Protein AF-A0A946CFP1-F1 (afdb_monomer_lite)

Structure (mmCIF, N/CA/C/O backbone):
data_AF-A0A946CFP1-F1
#
_entry.id   AF-A0A946CFP1-F1
#
loop_
_atom_site.group_PDB
_atom_site.id
_atom_site.type_symbol
_atom_site.label_atom_id
_atom_site.label_alt_id
_atom_site.label_comp_id
_atom_site.label_asym_id
_atom_site.label_entity_id
_atom_site.label_seq_id
_atom_site.pdbx_PDB_ins_code
_atom_site.Cartn_x
_atom_site.Cartn_y
_atom_site.Cartn_z
_atom_site.occupancy
_atom_site.B_iso_or_equiv
_atom_site.auth_seq_id
_atom_site.auth_comp_id
_atom_site.auth_asym_id
_atom_site.auth_atom_id
_atom_site.pdbx_PDB_model_num
ATOM 1 N N . MET A 1 1 ? 6.357 -18.168 4.729 1.00 59.41 1 MET A N 1
ATOM 2 C CA . MET A 1 1 ? 6.826 -16.830 4.318 1.00 59.41 1 MET A CA 1
ATOM 3 C C . MET A 1 1 ? 7.002 -16.832 2.806 1.00 59.41 1 MET A C 1
ATOM 5 O O . MET A 1 1 ? 7.573 -17.791 2.295 1.00 59.41 1 MET A O 1
ATOM 9 N N . LYS A 1 2 ? 6.446 -15.848 2.089 1.00 77.94 2 LYS A N 1
ATOM 10 C CA . LYS A 1 2 ? 6.600 -15.724 0.629 1.00 77.94 2 LYS A CA 1
ATOM 11 C C . LYS A 1 2 ? 7.463 -14.511 0.306 1.00 77.94 2 LYS A C 1
ATOM 13 O O . LYS A 1 2 ? 7.203 -13.427 0.826 1.00 77.94 2 LYS A O 1
ATOM 18 N N . GLY A 1 3 ? 8.460 -14.704 -0.551 1.00 79.12 3 GLY A N 1
ATOM 19 C CA . GLY A 1 3 ? 9.322 -13.630 -1.036 1.00 79.12 3 GLY A CA 1
ATOM 20 C C . GLY A 1 3 ? 8.669 -12.834 -2.165 1.00 79.12 3 GLY A C 1
ATOM 21 O O . GLY A 1 3 ? 7.930 -13.383 -2.987 1.00 79.12 3 GLY A O 1
ATOM 22 N N . ILE A 1 4 ? 8.972 -11.539 -2.218 1.00 84.19 4 ILE A N 1
ATOM 23 C CA . ILE A 1 4 ? 8.686 -10.683 -3.373 1.00 84.19 4 ILE A CA 1
ATOM 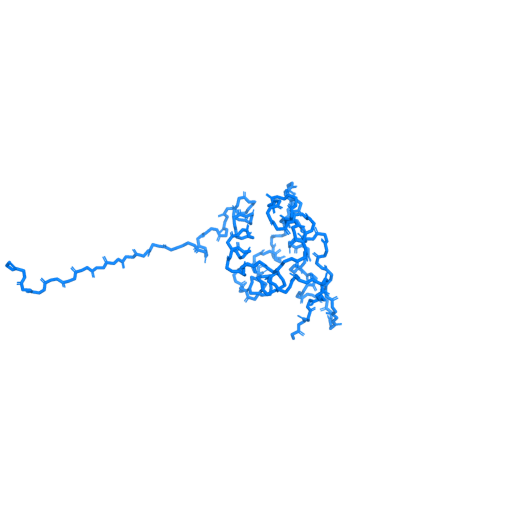24 C C . ILE A 1 4 ? 10.004 -10.493 -4.125 1.00 84.19 4 ILE A C 1
ATOM 26 O O . ILE A 1 4 ? 11.036 -10.226 -3.509 1.00 84.19 4 ILE A O 1
ATOM 30 N N . ARG A 1 5 ? 9.995 -10.681 -5.449 1.00 81.56 5 ARG A N 1
ATOM 31 C CA . ARG A 1 5 ? 11.216 -10.560 -6.256 1.00 81.56 5 ARG A CA 1
ATOM 32 C C . ARG A 1 5 ? 11.591 -9.085 -6.408 1.00 81.56 5 ARG A C 1
ATOM 34 O O . ARG A 1 5 ? 10.818 -8.324 -6.985 1.00 81.56 5 ARG A O 1
ATOM 41 N N . ASN A 1 6 ? 12.781 -8.708 -5.943 1.00 81.81 6 ASN A N 1
ATOM 42 C CA . ASN A 1 6 ? 13.326 -7.367 -6.150 1.00 81.81 6 ASN A CA 1
ATOM 43 C C . ASN A 1 6 ? 13.614 -7.133 -7.645 1.00 81.81 6 ASN A C 1
ATOM 45 O O . ASN A 1 6 ? 14.114 -8.029 -8.328 1.00 81.81 6 ASN A O 1
ATOM 49 N N . LYS A 1 7 ? 13.278 -5.947 -8.156 1.00 78.50 7 LYS A N 1
ATOM 50 C CA . LYS A 1 7 ? 13.462 -5.545 -9.560 1.00 78.50 7 LYS A CA 1
ATOM 51 C C . LYS A 1 7 ? 14.440 -4.367 -9.699 1.00 78.50 7 LYS A C 1
ATOM 53 O O . LYS A 1 7 ? 14.236 -3.510 -10.544 1.00 78.50 7 LYS A O 1
ATOM 58 N N . GLY A 1 8 ? 15.483 -4.341 -8.864 1.00 74.81 8 GLY A N 1
ATOM 59 C CA . GLY A 1 8 ? 16.419 -3.213 -8.756 1.00 74.81 8 GLY A CA 1
ATOM 60 C C . GLY A 1 8 ? 15.798 -2.074 -7.947 1.00 74.81 8 GLY A C 1
ATOM 61 O O . GLY A 1 8 ? 14.666 -1.694 -8.220 1.00 74.81 8 GLY A O 1
ATOM 62 N N . ASN A 1 9 ? 16.48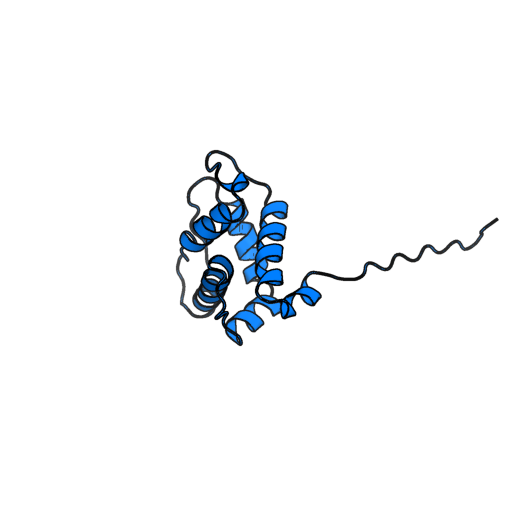1 -1.629 -6.884 1.00 81.44 9 ASN A N 1
ATOM 63 C CA . ASN A 1 9 ? 16.093 -0.521 -5.988 1.00 81.44 9 ASN A CA 1
ATOM 64 C C . ASN A 1 9 ? 14.633 -0.478 -5.485 1.00 81.44 9 ASN A C 1
ATOM 66 O O . ASN A 1 9 ? 14.191 0.520 -4.937 1.00 81.44 9 ASN A O 1
ATOM 70 N N . THR A 1 10 ? 13.885 -1.580 -5.572 1.00 87.62 10 THR A N 1
ATOM 71 C CA . THR A 1 10 ? 12.463 -1.674 -5.184 1.00 87.62 10 THR A CA 1
ATOM 72 C C . THR A 1 10 ? 12.269 -2.403 -3.857 1.00 87.62 10 THR A C 1
ATOM 74 O O . THR A 1 10 ? 11.159 -2.801 -3.500 1.00 87.62 10 THR A O 1
ATOM 77 N N . CYS A 1 11 ? 13.349 -2.586 -3.092 1.00 89.44 11 CYS A N 1
ATOM 78 C CA . CYS A 1 11 ? 13.308 -3.201 -1.768 1.00 89.44 11 CYS A CA 1
ATOM 79 C C . CYS A 1 11 ? 12.421 -2.412 -0.798 1.00 89.44 11 CYS A C 1
ATOM 81 O O . CYS A 1 11 ? 11.656 -3.038 -0.071 1.00 89.44 11 CYS A O 1
ATOM 83 N N . TYR A 1 12 ? 12.449 -1.077 -0.841 1.00 92.94 12 TYR A N 1
ATOM 84 C CA . TYR A 1 12 ? 11.594 -0.221 -0.014 1.00 92.94 12 TYR A CA 1
ATOM 85 C C . TYR A 1 12 ? 10.106 -0.548 -0.228 1.00 92.94 12 TYR A C 1
ATOM 87 O O . TYR A 1 12 ? 9.367 -0.785 0.727 1.00 92.94 12 TYR A O 1
ATOM 95 N N . PHE A 1 13 ? 9.685 -0.676 -1.490 1.00 93.81 13 PHE A N 1
ATOM 96 C CA . PHE A 1 13 ? 8.308 -0.991 -1.857 1.00 93.81 13 PHE A CA 1
ATOM 97 C C . PHE A 1 13 ? 7.931 -2.418 -1.457 1.00 93.81 13 PHE A C 1
ATOM 99 O O . PHE A 1 13 ? 6.866 -2.651 -0.890 1.00 93.81 13 PHE A O 1
ATOM 106 N N . ASN A 1 14 ? 8.829 -3.381 -1.683 1.00 92.81 14 ASN A N 1
ATOM 107 C CA . ASN A 1 14 ? 8.608 -4.770 -1.284 1.00 92.81 14 ASN A CA 1
ATOM 108 C C . ASN A 1 14 ? 8.442 -4.905 0.236 1.00 92.81 14 ASN A C 1
ATOM 110 O O . ASN A 1 14 ? 7.544 -5.618 0.684 1.00 92.81 14 ASN A O 1
ATOM 114 N N . THR A 1 15 ? 9.268 -4.205 1.017 1.00 93.38 15 THR A N 1
ATOM 115 C CA . THR A 1 15 ? 9.170 -4.168 2.481 1.00 93.38 15 THR A CA 1
ATOM 116 C C . THR A 1 15 ? 7.854 -3.531 2.917 1.00 93.38 15 THR A C 1
ATOM 118 O O . THR A 1 15 ? 7.131 -4.130 3.710 1.00 93.38 15 THR A O 1
ATOM 121 N N . ALA A 1 16 ? 7.483 -2.379 2.346 1.00 95.69 16 ALA A N 1
ATOM 122 C CA . ALA A 1 16 ? 6.216 -1.713 2.645 1.00 95.69 16 ALA A CA 1
ATOM 123 C C . ALA A 1 16 ? 5.006 -2.628 2.380 1.00 95.69 16 ALA A C 1
ATOM 125 O O . ALA A 1 16 ? 4.125 -2.767 3.231 1.00 95.69 16 ALA A O 1
ATOM 126 N N . LEU A 1 17 ? 4.992 -3.324 1.237 1.00 94.81 17 LEU A N 1
ATOM 127 C CA . LEU A 1 17 ? 3.941 -4.285 0.909 1.00 94.81 17 LEU A CA 1
ATOM 128 C C . LEU A 1 17 ? 3.894 -5.460 1.874 1.00 94.81 17 LEU A C 1
ATOM 130 O O . LEU A 1 17 ? 2.810 -5.833 2.310 1.00 94.81 17 LEU A O 1
ATOM 134 N N . GLN A 1 18 ? 5.040 -6.059 2.204 1.00 93.06 18 GLN A N 1
ATOM 135 C CA . GLN A 1 18 ? 5.072 -7.177 3.143 1.00 93.06 18 GLN A CA 1
ATOM 136 C C . GLN A 1 18 ? 4.539 -6.754 4.512 1.00 93.06 18 GLN A C 1
ATOM 138 O O . GLN A 1 18 ? 3.698 -7.462 5.062 1.00 93.06 18 GLN A O 1
ATOM 143 N N . CYS A 1 19 ? 4.933 -5.585 5.019 1.00 94.81 19 CYS A N 1
ATOM 144 C CA . CYS A 1 19 ? 4.406 -5.055 6.274 1.00 94.81 19 CYS A CA 1
ATOM 145 C C . CYS A 1 19 ? 2.875 -4.953 6.246 1.00 94.81 19 CYS A C 1
ATOM 147 O O . CYS A 1 19 ? 2.213 -5.464 7.146 1.00 94.81 19 CYS A O 1
ATOM 149 N N . LEU A 1 20 ? 2.301 -4.367 5.190 1.00 95.88 20 LEU A N 1
ATOM 150 C CA . LEU A 1 20 ? 0.850 -4.193 5.067 1.00 95.88 20 LEU A CA 1
ATOM 151 C C . LEU A 1 20 ? 0.100 -5.516 4.852 1.00 95.88 20 LEU A C 1
ATOM 153 O O . LEU A 1 20 ? -0.960 -5.726 5.442 1.00 95.88 20 LEU A O 1
ATOM 157 N N . LEU A 1 21 ? 0.659 -6.443 4.067 1.00 94.56 21 LEU A N 1
ATOM 158 C CA . LEU A 1 21 ? 0.098 -7.783 3.857 1.00 94.56 21 LEU A CA 1
ATOM 159 C C . LEU A 1 21 ? 0.006 -8.576 5.164 1.00 94.56 21 LEU A C 1
ATOM 161 O O . LEU A 1 21 ? -0.907 -9.385 5.330 1.00 94.56 21 LEU A O 1
ATOM 165 N N . TYR A 1 22 ? 0.927 -8.353 6.098 1.00 94.00 22 TYR A N 1
ATOM 166 C CA . TYR A 1 22 ? 0.936 -9.038 7.386 1.00 94.00 22 TYR A CA 1
ATOM 167 C C . TYR A 1 22 ? 0.029 -8.398 8.444 1.00 94.00 22 TYR A C 1
ATOM 169 O O . TYR A 1 22 ? -0.094 -8.966 9.526 1.00 94.00 22 TYR A O 1
ATOM 177 N N . ILE A 1 23 ? -0.665 -7.291 8.147 1.00 95.19 23 ILE A N 1
ATOM 178 C CA . ILE A 1 23 ? -1.690 -6.725 9.036 1.00 95.19 23 ILE A CA 1
ATOM 179 C C . ILE A 1 23 ? -2.965 -7.578 8.924 1.00 95.19 23 ILE A C 1
ATOM 181 O O . ILE A 1 23 ? -3.651 -7.511 7.896 1.00 95.19 23 ILE A O 1
ATOM 185 N N . PRO A 1 24 ? -3.354 -8.353 9.959 1.00 94.06 24 PRO A N 1
ATOM 186 C CA . PRO A 1 24 ? -4.464 -9.297 9.832 1.00 94.06 24 PRO A CA 1
ATOM 187 C C . PRO A 1 24 ? -5.805 -8.610 9.569 1.00 94.06 24 PRO A C 1
ATOM 189 O O . PRO A 1 24 ? -6.599 -9.115 8.781 1.00 94.06 24 PRO A O 1
ATOM 192 N N . ALA A 1 25 ? -6.050 -7.447 10.184 1.00 94.62 25 ALA A N 1
ATOM 193 C CA . ALA A 1 25 ? -7.276 -6.674 9.974 1.00 94.62 25 ALA A CA 1
ATOM 194 C C . ALA A 1 25 ? -7.449 -6.278 8.498 1.00 94.62 25 ALA A C 1
ATOM 196 O O . ALA A 1 25 ? -8.497 -6.538 7.908 1.00 94.62 25 ALA A O 1
ATOM 197 N N . LEU A 1 26 ? -6.387 -5.750 7.879 1.00 95.69 26 LEU A N 1
ATOM 198 C CA . LEU A 1 26 ? -6.386 -5.344 6.477 1.00 95.69 26 LEU A CA 1
ATOM 199 C C . LEU A 1 26 ? -6.512 -6.545 5.534 1.00 95.69 26 LEU A C 1
ATOM 201 O O . LEU A 1 26 ? -7.388 -6.568 4.670 1.00 95.69 26 LEU A O 1
ATOM 205 N N . SER A 1 27 ? -5.656 -7.556 5.701 1.00 95.25 27 SER A N 1
ATOM 206 C CA . SER A 1 27 ? -5.628 -8.712 4.801 1.00 95.25 27 SER A CA 1
ATOM 207 C C . SER A 1 27 ? -6.917 -9.524 4.861 1.00 95.25 27 SER A C 1
ATOM 209 O O . SER A 1 27 ? -7.483 -9.849 3.818 1.00 95.25 27 SER A O 1
ATOM 211 N N . ASN A 1 28 ? -7.448 -9.790 6.058 1.00 95.31 28 ASN A N 1
ATOM 212 C CA . ASN A 1 28 ? -8.708 -10.521 6.197 1.00 95.31 28 ASN A CA 1
ATOM 213 C C . ASN A 1 28 ? -9.884 -9.742 5.605 1.00 95.31 28 ASN A C 1
ATOM 215 O O . ASN A 1 28 ? -10.767 -10.347 4.993 1.00 95.31 28 ASN A O 1
ATOM 219 N N . TYR A 1 29 ? -9.894 -8.415 5.754 1.00 95.62 29 TYR A N 1
ATOM 220 C CA . TYR A 1 29 ? -10.909 -7.580 5.128 1.00 95.62 29 TYR A CA 1
ATOM 221 C C . TYR A 1 29 ? -10.859 -7.687 3.604 1.00 95.62 29 TYR A C 1
ATOM 223 O O . TYR A 1 29 ? -11.871 -8.012 2.994 1.00 95.62 29 TYR A O 1
ATOM 231 N N . MET A 1 30 ? -9.684 -7.503 2.999 1.00 94.62 30 MET A N 1
ATOM 232 C CA . MET A 1 30 ? -9.508 -7.543 1.541 1.00 94.62 30 MET A CA 1
ATOM 233 C C . MET A 1 30 ? -9.791 -8.930 0.937 1.00 94.62 30 MET A C 1
ATOM 235 O O . MET A 1 30 ? -10.201 -9.026 -0.220 1.00 94.62 30 MET A O 1
ATOM 239 N N . ILE A 1 31 ? -9.603 -10.009 1.708 1.00 94.06 31 ILE A N 1
ATOM 240 C CA . ILE A 1 31 ? -9.989 -11.371 1.303 1.00 94.06 31 ILE A CA 1
ATOM 241 C C . ILE A 1 31 ? -11.516 -11.526 1.299 1.00 94.06 31 ILE A C 1
ATOM 243 O O . ILE A 1 31 ? -12.069 -12.063 0.340 1.00 94.06 31 ILE A O 1
ATOM 247 N N . ARG A 1 32 ? -12.198 -11.065 2.358 1.00 94.44 32 ARG A N 1
ATOM 248 C CA . ARG A 1 32 ? -13.659 -11.200 2.522 1.00 94.44 32 ARG A CA 1
ATOM 249 C C . ARG A 1 32 ? -14.452 -10.238 1.642 1.00 94.44 32 ARG A C 1
ATOM 251 O O . ARG A 1 32 ? -15.531 -10.587 1.178 1.00 94.44 32 ARG A O 1
ATOM 258 N N . LYS A 1 33 ? -13.923 -9.035 1.431 1.00 94.75 33 LYS A N 1
ATOM 259 C CA . LYS A 1 33 ? -14.502 -7.968 0.614 1.00 94.75 33 LYS A CA 1
ATOM 260 C C . LYS A 1 33 ? -13.486 -7.537 -0.445 1.00 94.75 33 LYS A C 1
ATOM 262 O O . LYS A 1 33 ? -12.753 -6.569 -0.238 1.00 94.75 33 LYS A O 1
ATOM 267 N N . PRO A 1 34 ? -13.408 -8.268 -1.568 1.00 92.81 34 PRO A N 1
ATOM 268 C CA . PRO A 1 34 ? -12.550 -7.887 -2.676 1.00 92.81 34 PRO A CA 1
ATOM 269 C C . PRO A 1 34 ? -12.893 -6.499 -3.200 1.00 92.81 34 PRO A C 1
ATOM 271 O O . PRO A 1 34 ? -14.067 -6.151 -3.324 1.00 92.81 34 PRO A O 1
ATOM 274 N N . TYR A 1 35 ? -11.874 -5.726 -3.555 1.00 95.50 35 TYR A N 1
ATOM 275 C CA . TYR A 1 35 ? -12.093 -4.398 -4.107 1.00 95.50 35 TYR A CA 1
ATOM 276 C C . TYR A 1 35 ? -12.596 -4.478 -5.556 1.00 95.50 35 TYR A C 1
ATOM 278 O O . TYR A 1 35 ? -11.939 -5.073 -6.409 1.00 95.50 35 TYR A O 1
ATOM 286 N N . ALA A 1 36 ? -13.738 -3.844 -5.836 1.00 93.06 36 ALA A N 1
ATOM 287 C CA . ALA A 1 36 ? -14.363 -3.791 -7.163 1.00 93.06 36 ALA A CA 1
ATOM 288 C C . ALA A 1 36 ? -14.442 -2.367 -7.753 1.00 93.06 36 ALA A C 1
ATOM 290 O O . ALA A 1 36 ? -15.041 -2.174 -8.806 1.00 93.06 36 ALA A O 1
ATOM 291 N N . GLY A 1 37 ? -13.852 -1.369 -7.087 1.00 93.62 37 GLY A N 1
ATOM 292 C CA . GLY A 1 37 ? -13.862 0.018 -7.557 1.00 93.62 37 GLY A CA 1
ATOM 293 C C . GLY A 1 37 ? -12.846 0.296 -8.669 1.00 93.62 37 GLY A C 1
ATOM 294 O O . GLY A 1 37 ? -12.160 -0.605 -9.161 1.00 93.62 37 GLY A O 1
ATOM 295 N N . GLU A 1 38 ? -12.738 1.564 -9.064 1.00 94.31 38 GLU A N 1
ATOM 296 C CA . GLU A 1 38 ? -11.954 2.007 -10.227 1.00 94.31 38 GLU A CA 1
ATOM 297 C C . GLU A 1 38 ? -10.448 2.132 -9.966 1.00 94.31 38 GLU A C 1
ATOM 299 O O . GLU A 1 38 ? -9.662 2.077 -10.911 1.00 94.31 38 GLU A O 1
ATOM 304 N N . CYS A 1 39 ? -10.016 2.248 -8.703 1.00 96.19 39 CYS A N 1
ATOM 305 C CA . CYS A 1 39 ? -8.602 2.443 -8.391 1.00 96.19 39 CYS A CA 1
ATOM 306 C C . CYS A 1 39 ? -7.766 1.213 -8.783 1.00 96.19 39 CYS A C 1
ATOM 308 O O . CYS A 1 39 ? -7.851 0.149 -8.161 1.00 96.19 39 CYS A O 1
ATOM 310 N N . THR A 1 40 ? -6.922 1.386 -9.801 1.00 95.19 40 THR A N 1
ATOM 311 C CA . THR A 1 40 ? -6.051 0.349 -10.376 1.00 95.19 40 THR A CA 1
ATOM 312 C C . THR A 1 40 ? -5.125 -0.262 -9.330 1.00 95.19 40 THR A C 1
ATOM 314 O O . THR A 1 40 ? -5.056 -1.487 -9.210 1.00 95.19 40 THR A O 1
ATOM 317 N N . PHE A 1 41 ? -4.482 0.581 -8.516 1.00 96.81 41 PHE A N 1
ATOM 318 C CA . PHE A 1 41 ? -3.610 0.143 -7.431 1.00 96.81 41 PHE A CA 1
ATOM 319 C C . PHE A 1 41 ? -4.370 -0.705 -6.403 1.00 96.81 41 PHE A C 1
ATOM 321 O O . PHE A 1 41 ? -3.947 -1.815 -6.094 1.00 96.81 41 PHE A O 1
ATOM 328 N N . THR A 1 42 ? -5.515 -0.229 -5.903 1.00 96.75 42 THR A N 1
ATOM 329 C CA . THR A 1 42 ? -6.295 -0.937 -4.870 1.00 96.75 42 THR A CA 1
ATOM 330 C C . THR A 1 42 ? -6.836 -2.272 -5.379 1.00 96.75 42 THR A C 1
ATOM 332 O O . THR A 1 42 ? -6.832 -3.262 -4.646 1.00 96.75 42 THR A O 1
ATOM 335 N N . ARG A 1 43 ? -7.237 -2.338 -6.655 1.00 95.25 43 ARG A N 1
ATOM 336 C CA . ARG A 1 43 ? -7.651 -3.588 -7.306 1.00 95.25 43 ARG A CA 1
ATOM 337 C C . ARG A 1 43 ? -6.501 -4.589 -7.362 1.00 95.25 43 ARG A C 1
ATOM 339 O O . ARG A 1 43 ? -6.637 -5.706 -6.868 1.00 95.25 43 ARG A O 1
ATOM 346 N N . ALA A 1 44 ? -5.346 -4.162 -7.870 1.00 94.44 44 ALA A N 1
ATOM 347 C CA . ALA A 1 44 ? -4.155 -5.001 -7.926 1.00 94.44 44 ALA A CA 1
ATOM 348 C C . ALA A 1 44 ? -3.657 -5.405 -6.522 1.00 94.44 44 ALA A C 1
ATOM 350 O O . ALA A 1 44 ? -3.179 -6.526 -6.349 1.00 94.44 44 ALA A O 1
ATOM 351 N N . TYR A 1 45 ? -3.817 -4.546 -5.509 1.00 95.88 45 TYR A N 1
ATOM 352 C CA . TYR A 1 45 ? -3.499 -4.863 -4.115 1.00 95.88 45 TYR A CA 1
ATOM 353 C C . TYR A 1 45 ? -4.441 -5.938 -3.561 1.00 95.88 45 TYR A C 1
ATOM 355 O O . TYR A 1 45 ? -3.983 -6.907 -2.960 1.00 95.88 45 TYR A O 1
ATOM 363 N N . SER A 1 46 ? -5.750 -5.818 -3.798 1.00 94.88 46 SER A N 1
ATOM 364 C CA . SER A 1 46 ? -6.743 -6.812 -3.369 1.00 94.88 46 SER A CA 1
ATOM 365 C C . SER A 1 46 ? -6.485 -8.186 -4.003 1.00 94.88 46 SER A C 1
ATOM 367 O O . SER A 1 46 ? -6.490 -9.206 -3.306 1.00 94.88 46 SER A O 1
ATOM 369 N N . ASP A 1 47 ? -6.164 -8.217 -5.298 1.00 91.88 47 ASP A N 1
ATOM 370 C CA . ASP A 1 47 ? -5.776 -9.446 -5.998 1.00 91.88 47 ASP A CA 1
ATOM 371 C C . ASP A 1 47 ? -4.466 -10.025 -5.454 1.00 91.88 47 ASP A C 1
ATOM 373 O O . ASP A 1 47 ? -4.357 -11.239 -5.242 1.00 91.88 47 ASP A O 1
ATOM 377 N N . LEU A 1 48 ? -3.486 -9.162 -5.164 1.00 92.50 48 LEU A N 1
ATOM 378 C CA . LEU A 1 48 ? -2.229 -9.560 -4.542 1.00 92.50 48 LEU A CA 1
ATOM 379 C C . LEU A 1 48 ? -2.475 -10.214 -3.181 1.00 92.50 48 LEU A C 1
ATOM 381 O O . LEU A 1 48 ? -1.941 -11.295 -2.953 1.00 92.50 48 LEU A O 1
ATOM 385 N N . VAL A 1 49 ? -3.291 -9.616 -2.306 1.00 93.75 49 VAL A N 1
ATOM 386 C CA . VAL A 1 49 ? -3.627 -10.175 -0.984 1.00 93.75 49 VAL A CA 1
ATOM 387 C C . VAL A 1 49 ? -4.198 -11.584 -1.143 1.00 93.75 49 VAL A C 1
ATOM 389 O O . VAL A 1 49 ? -3.710 -12.525 -0.513 1.00 93.75 49 VAL A O 1
ATOM 392 N N . LYS A 1 50 ? -5.180 -11.769 -2.034 1.00 90.25 50 LYS A N 1
ATOM 393 C CA . LYS A 1 50 ? -5.760 -13.094 -2.295 1.00 90.25 50 LYS A CA 1
ATOM 394 C C . LYS A 1 50 ? -4.694 -14.085 -2.737 1.00 90.25 50 LYS A C 1
ATOM 396 O O . LYS A 1 50 ? -4.577 -15.151 -2.140 1.00 90.25 50 LYS A O 1
ATOM 401 N N . VAL A 1 51 ? -3.896 -13.756 -3.751 1.00 89.06 51 VAL A N 1
ATOM 402 C CA . VAL A 1 51 ? -2.843 -14.646 -4.272 1.00 89.06 51 VAL A CA 1
ATOM 403 C C . VAL A 1 51 ? -1.779 -14.944 -3.207 1.00 89.06 51 VAL A C 1
ATOM 405 O O . VAL A 1 51 ? -1.316 -16.084 -3.083 1.00 89.06 51 VAL A O 1
ATOM 408 N N . TYR A 1 52 ? -1.415 -13.942 -2.408 1.00 90.38 52 TYR A N 1
ATOM 409 C CA . TYR A 1 52 ? -0.429 -14.046 -1.340 1.00 90.38 52 TYR A CA 1
ATOM 410 C C . TYR A 1 52 ? -0.881 -14.990 -0.223 1.00 90.38 52 TYR A C 1
ATOM 412 O O . TYR A 1 52 ? -0.047 -15.730 0.293 1.00 90.38 52 TYR A O 1
ATOM 420 N N . TRP A 1 53 ? -2.174 -15.072 0.087 1.00 90.19 53 TRP A N 1
ATOM 421 C CA . TRP A 1 53 ? -2.674 -15.955 1.148 1.00 90.19 53 TRP A CA 1
ATOM 422 C C . TRP A 1 53 ? -3.232 -17.298 0.654 1.00 90.19 53 TRP A C 1
ATOM 424 O O . TRP A 1 53 ? -3.220 -18.262 1.410 1.00 90.19 53 TRP A O 1
ATOM 434 N N . THR A 1 54 ? -3.658 -17.403 -0.609 1.00 84.25 54 THR A N 1
ATOM 435 C CA . THR A 1 54 ? -4.305 -18.625 -1.142 1.00 84.25 54 THR A CA 1
ATOM 436 C C . THR A 1 54 ? -3.389 -19.542 -1.946 1.00 84.25 54 THR A C 1
ATOM 438 O O . THR A 1 54 ? -3.539 -20.759 -1.882 1.00 84.25 54 THR A O 1
ATOM 441 N N . LYS A 1 55 ? -2.438 -19.005 -2.725 1.00 76.56 55 LYS A N 1
ATOM 442 C CA . LYS A 1 55 ? -1.557 -19.853 -3.551 1.00 76.56 55 LYS A CA 1
ATOM 443 C C . LYS A 1 55 ? -0.452 -20.498 -2.705 1.00 76.56 55 LYS A C 1
ATOM 445 O O . LYS A 1 55 ? -0.096 -19.979 -1.651 1.00 76.56 55 LYS A O 1
ATOM 450 N N . GLY A 1 56 ? 0.119 -21.609 -3.167 1.00 65.94 56 GLY A N 1
ATOM 451 C CA . GLY A 1 56 ? 1.245 -22.285 -2.508 1.00 65.94 56 GLY A CA 1
ATOM 452 C C . GLY A 1 56 ? 2.554 -21.475 -2.490 1.00 65.94 56 GLY A C 1
ATOM 453 O O . GLY A 1 56 ? 2.576 -20.261 -2.710 1.00 65.94 56 GLY A O 1
ATOM 454 N N . ARG A 1 57 ? 3.674 -22.152 -2.204 1.00 59.53 57 ARG A N 1
ATOM 455 C CA . ARG A 1 57 ? 5.018 -21.543 -2.165 1.00 59.53 57 ARG A CA 1
ATOM 456 C C . ARG A 1 57 ? 5.406 -21.003 -3.554 1.00 59.53 57 ARG A C 1
ATOM 458 O O . ARG A 1 57 ? 5.275 -21.715 -4.541 1.00 59.53 57 ARG A O 1
ATOM 465 N N . GLY A 1 58 ? 5.888 -19.760 -3.622 1.00 64.88 58 GLY A N 1
ATOM 466 C CA . GLY A 1 58 ? 6.340 -19.120 -4.864 1.00 64.88 58 GLY A CA 1
ATOM 467 C C . GLY A 1 58 ? 6.575 -17.614 -4.709 1.00 64.88 58 GLY A C 1
ATOM 468 O O . GLY A 1 58 ? 6.119 -17.008 -3.738 1.00 64.88 58 GLY A O 1
ATOM 469 N N . HIS A 1 59 ? 7.294 -17.021 -5.665 1.00 66.00 59 HIS A N 1
ATOM 470 C CA . HIS A 1 59 ? 7.488 -15.571 -5.747 1.00 66.00 59 HIS A CA 1
ATOM 471 C 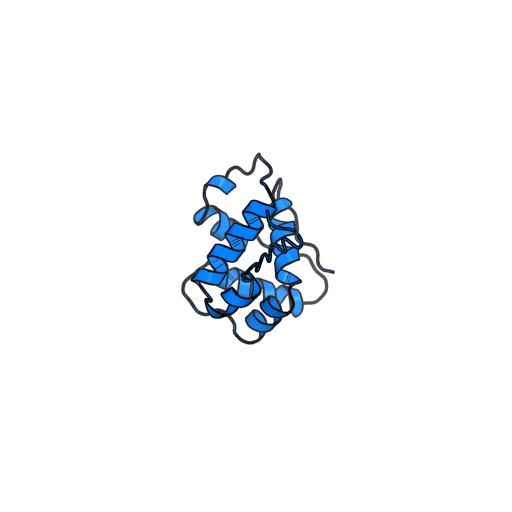C . HIS A 1 59 ? 6.231 -14.906 -6.306 1.00 66.00 59 HIS A C 1
ATOM 473 O O . HIS A 1 59 ? 5.681 -15.370 -7.306 1.00 66.00 59 HIS A O 1
ATOM 479 N N . VAL A 1 60 ? 5.797 -13.803 -5.694 1.00 76.69 60 VAL A N 1
ATOM 480 C CA . VAL A 1 60 ? 4.657 -13.027 -6.198 1.00 76.69 60 VAL A CA 1
ATOM 481 C C . VAL A 1 60 ? 5.166 -11.809 -6.962 1.00 76.69 60 VAL A C 1
ATOM 483 O O . VAL A 1 60 ? 5.989 -11.046 -6.458 1.00 76.69 60 VAL A O 1
ATOM 486 N N . GLY A 1 61 ? 4.718 -11.655 -8.208 1.00 78.81 61 GLY A N 1
ATOM 487 C CA . GLY A 1 61 ? 5.069 -10.509 -9.042 1.00 78.81 61 GLY A CA 1
ATOM 488 C C . GLY A 1 61 ? 4.247 -9.281 -8.659 1.00 78.81 61 GLY A C 1
ATOM 489 O O . GLY A 1 61 ? 3.023 -9.330 -8.712 1.00 78.81 61 GLY A O 1
ATOM 490 N N . VAL A 1 62 ? 4.917 -8.180 -8.317 1.00 88.88 62 VAL A N 1
ATOM 491 C CA . VAL A 1 62 ? 4.283 -6.914 -7.885 1.00 88.88 62 VAL A CA 1
ATOM 492 C C . VAL A 1 62 ? 4.399 -5.793 -8.922 1.00 88.88 62 VAL A C 1
ATOM 494 O O . VAL A 1 62 ? 4.192 -4.631 -8.610 1.00 88.88 62 VAL A O 1
ATOM 497 N N . SER A 1 63 ? 4.742 -6.114 -10.171 1.00 89.06 63 SER A N 1
ATOM 498 C CA . SER A 1 63 ? 5.096 -5.103 -11.187 1.00 89.06 63 SER A CA 1
ATOM 499 C C . SER A 1 63 ? 3.942 -4.187 -11.556 1.00 89.06 63 SER A C 1
ATOM 501 O O . SER A 1 63 ? 4.101 -2.982 -11.465 1.00 89.06 63 SER A O 1
ATOM 503 N N . LYS A 1 64 ? 2.757 -4.750 -11.816 1.00 89.56 64 LYS A N 1
ATOM 504 C CA . LYS A 1 64 ? 1.541 -3.956 -12.053 1.00 89.56 64 LYS A CA 1
ATOM 505 C C . LYS A 1 64 ? 1.199 -3.045 -10.872 1.00 89.56 64 LYS A C 1
ATOM 507 O O . LYS A 1 64 ? 0.670 -1.958 -11.058 1.00 89.56 64 LYS A O 1
ATOM 512 N N . LEU A 1 65 ? 1.488 -3.507 -9.653 1.00 93.31 65 LEU A N 1
ATOM 513 C CA . LEU A 1 65 ? 1.247 -2.737 -8.439 1.00 93.31 65 LEU A CA 1
ATOM 514 C C . LEU A 1 65 ? 2.226 -1.562 -8.329 1.00 93.31 65 LEU A C 1
ATOM 516 O O . LEU A 1 65 ? 1.817 -0.460 -7.988 1.00 93.31 65 LEU A O 1
ATOM 520 N N . LEU A 1 66 ? 3.502 -1.807 -8.636 1.00 93.38 66 LEU A N 1
ATOM 521 C CA . LEU A 1 66 ? 4.544 -0.787 -8.657 1.00 93.38 66 LEU A CA 1
ATOM 522 C C . LEU A 1 66 ? 4.298 0.248 -9.764 1.00 93.38 66 LEU A C 1
ATOM 524 O O . LEU A 1 66 ? 4.417 1.437 -9.510 1.00 93.38 66 LEU A O 1
ATOM 528 N N . GLU A 1 67 ? 3.906 -0.186 -10.961 1.00 93.25 67 GLU A N 1
ATOM 529 C CA . GLU A 1 67 ? 3.545 0.705 -12.073 1.00 93.25 67 GLU A CA 1
ATOM 530 C C . GLU A 1 67 ? 2.391 1.637 -11.671 1.00 93.25 67 GLU A C 1
ATOM 532 O O . GLU A 1 67 ? 2.530 2.854 -11.759 1.00 93.25 67 GLU A O 1
ATOM 537 N N . ALA A 1 68 ? 1.306 1.087 -11.111 1.00 95.38 68 ALA A N 1
ATOM 538 C CA . ALA A 1 68 ? 0.178 1.883 -10.616 1.00 95.38 68 ALA A CA 1
ATOM 539 C C . ALA A 1 68 ? 0.552 2.794 -9.428 1.00 95.38 68 ALA A C 1
ATOM 541 O O . ALA A 1 68 ? -0.058 3.843 -9.222 1.00 95.38 68 ALA A O 1
ATOM 542 N N . PHE A 1 69 ? 1.541 2.397 -8.622 1.00 95.75 69 PHE A N 1
ATOM 543 C CA . PHE A 1 69 ? 2.061 3.209 -7.524 1.00 95.75 69 PHE A CA 1
ATOM 544 C C . PHE A 1 69 ? 2.848 4.417 -8.039 1.00 95.75 69 PHE A C 1
ATOM 546 O O . PHE A 1 69 ? 2.597 5.537 -7.598 1.00 95.75 69 PHE A O 1
ATOM 553 N N . ILE A 1 70 ? 3.754 4.198 -8.994 1.00 94.38 70 ILE A N 1
ATOM 554 C CA . ILE A 1 70 ? 4.576 5.244 -9.612 1.00 94.38 70 ILE A CA 1
ATOM 555 C C . ILE A 1 70 ? 3.708 6.214 -10.418 1.00 94.38 70 ILE A C 1
ATOM 557 O O . ILE A 1 70 ? 3.917 7.419 -10.336 1.00 94.38 70 ILE A O 1
ATOM 561 N N . GLU A 1 71 ? 2.698 5.717 -11.137 1.00 94.69 71 GLU A N 1
ATOM 562 C CA . GLU A 1 71 ? 1.733 6.560 -11.855 1.00 94.69 71 GLU A CA 1
ATOM 563 C C . GLU A 1 71 ? 1.045 7.556 -10.909 1.00 94.69 71 GLU A C 1
ATOM 565 O O . GLU A 1 71 ? 0.902 8.737 -11.223 1.00 94.69 71 GLU A O 1
ATOM 570 N N . LYS A 1 72 ? 0.665 7.096 -9.712 1.00 95.12 72 LYS A N 1
ATOM 571 C CA . LYS A 1 72 ? 0.003 7.934 -8.708 1.00 95.12 72 LYS A CA 1
ATOM 572 C C . LYS A 1 72 ? 0.969 8.827 -7.930 1.00 95.12 72 LYS A C 1
ATOM 574 O O . LYS A 1 72 ? 0.577 9.899 -7.471 1.00 95.12 72 LYS A O 1
ATOM 579 N N . PHE A 1 73 ? 2.221 8.403 -7.787 1.00 94.75 73 PHE A N 1
ATOM 580 C CA . PHE A 1 73 ? 3.267 9.135 -7.084 1.00 94.75 73 PHE A CA 1
ATOM 581 C C . PHE A 1 73 ? 4.561 9.185 -7.917 1.00 94.75 73 PHE A C 1
ATOM 583 O O . PHE A 1 73 ? 5.513 8.460 -7.615 1.00 94.75 73 PHE A O 1
ATOM 590 N N . PRO A 1 74 ? 4.646 10.092 -8.912 1.00 93.19 74 PRO A N 1
ATOM 591 C CA . PRO A 1 74 ? 5.762 10.147 -9.864 1.00 93.19 74 PRO A CA 1
ATOM 592 C C . PRO A 1 74 ? 7.148 10.343 -9.240 1.00 93.19 74 PRO A C 1
ATOM 594 O O . PRO A 1 74 ? 8.152 10.026 -9.864 1.00 93.19 74 PRO A O 1
ATOM 597 N N . ARG A 1 75 ? 7.234 10.820 -7.994 1.00 91.50 75 ARG A N 1
ATOM 598 C CA . ARG A 1 75 ? 8.507 10.940 -7.264 1.00 91.50 75 ARG A CA 1
ATOM 599 C C . ARG A 1 75 ? 9.231 9.604 -7.059 1.00 91.50 75 ARG A C 1
ATOM 601 O O . ARG A 1 75 ? 10.451 9.584 -6.993 1.00 91.50 75 ARG A O 1
ATOM 608 N N . PHE A 1 76 ? 8.493 8.492 -7.039 1.00 91.38 76 PHE A N 1
ATOM 609 C CA . PHE A 1 76 ? 9.063 7.144 -6.974 1.00 91.38 76 PHE A CA 1
ATOM 610 C C . PHE A 1 76 ? 9.476 6.594 -8.352 1.00 91.38 76 PHE A C 1
ATOM 612 O O . PHE A 1 76 ? 9.903 5.446 -8.441 1.00 91.38 76 PHE A O 1
ATOM 619 N N . ALA A 1 77 ? 9.340 7.377 -9.434 1.00 88.44 77 ALA A N 1
ATOM 620 C CA . ALA A 1 77 ? 9.711 6.953 -10.785 1.00 88.44 77 ALA A CA 1
ATOM 621 C C . ALA A 1 77 ? 11.227 6.851 -10.991 1.00 88.44 77 ALA A C 1
ATOM 623 O O . ALA A 1 77 ? 11.659 6.150 -11.906 1.00 88.44 77 ALA A O 1
ATOM 624 N N . ASN A 1 78 ? 12.033 7.533 -10.166 1.00 86.19 78 ASN A N 1
ATOM 625 C CA . ASN A 1 78 ? 13.481 7.373 -10.210 1.00 86.19 78 ASN A CA 1
ATOM 626 C C . ASN A 1 78 ? 13.861 5.997 -9.646 1.00 86.19 78 ASN A C 1
ATOM 628 O O . ASN A 1 78 ? 13.934 5.805 -8.432 1.00 86.19 78 ASN A O 1
ATOM 632 N N . MET A 1 79 ? 14.061 5.039 -10.550 1.00 78.75 79 MET A N 1
ATOM 633 C CA . MET A 1 79 ? 14.408 3.651 -10.236 1.00 78.75 79 MET A CA 1
ATOM 634 C C . MET A 1 79 ? 15.909 3.458 -9.981 1.00 78.75 79 MET A C 1
ATOM 636 O O . MET A 1 79 ? 16.321 2.382 -9.542 1.00 78.75 79 MET A O 1
ATOM 640 N N . ASP A 1 80 ? 16.724 4.485 -10.222 1.00 78.69 80 ASP A N 1
ATOM 641 C CA . ASP A 1 80 ? 18.163 4.457 -9.956 1.00 78.69 80 ASP A CA 1
ATOM 642 C C . ASP A 1 80 ? 18.482 4.764 -8.482 1.00 78.69 80 ASP A C 1
ATOM 644 O O . ASP A 1 80 ? 19.583 4.478 -8.010 1.00 78.69 80 ASP A O 1
ATOM 648 N N . GLU A 1 81 ? 17.492 5.238 -7.719 1.00 81.94 81 GLU A N 1
ATOM 649 C CA . GLU A 1 81 ? 17.605 5.583 -6.300 1.00 81.94 81 GLU A CA 1
ATOM 650 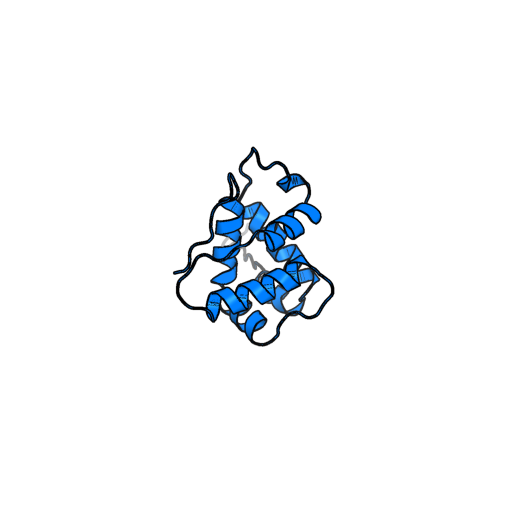C C . GLU A 1 81 ? 16.710 4.701 -5.416 1.00 81.94 81 GLU A C 1
ATOM 652 O O . GLU A 1 81 ? 15.652 4.216 -5.826 1.00 81.94 81 GLU A O 1
ATOM 657 N N . GLN A 1 82 ? 17.141 4.483 -4.171 1.00 83.88 82 GLN A N 1
ATOM 658 C CA . GLN A 1 82 ? 16.280 3.902 -3.141 1.00 83.88 82 GLN A CA 1
ATOM 659 C C . GLN A 1 82 ? 15.468 5.003 -2.466 1.00 83.88 82 GLN A C 1
ATOM 661 O O . GLN A 1 82 ? 15.980 6.087 -2.203 1.00 83.88 82 GLN A O 1
ATOM 666 N N . HIS A 1 83 ? 14.218 4.687 -2.140 1.00 90.75 83 HIS A N 1
ATOM 667 C CA . HIS A 1 83 ? 13.301 5.605 -1.470 1.00 90.75 83 HIS A CA 1
ATOM 668 C C . HIS A 1 83 ? 13.067 5.196 -0.017 1.00 90.75 83 HIS A C 1
ATOM 670 O O . HIS A 1 83 ? 13.320 4.052 0.375 1.00 90.75 83 HIS A O 1
ATOM 676 N N . ASP A 1 84 ? 12.543 6.124 0.780 1.00 93.25 84 ASP A N 1
ATOM 677 C CA . ASP A 1 84 ? 12.191 5.863 2.171 1.00 93.25 84 ASP A CA 1
ATOM 678 C C . ASP A 1 84 ? 10.990 4.897 2.261 1.00 93.25 84 ASP A C 1
ATOM 680 O O . ASP A 1 84 ? 9.918 5.103 1.679 1.00 93.25 84 ASP A O 1
ATOM 684 N N . VAL A 1 85 ? 11.162 3.808 3.015 1.00 94.69 85 VAL A N 1
ATOM 685 C CA . VAL A 1 85 ? 10.115 2.805 3.241 1.00 94.69 85 VAL A CA 1
ATOM 686 C C . VAL A 1 85 ? 8.923 3.370 4.012 1.00 94.69 85 VAL A C 1
ATOM 688 O O . VAL A 1 85 ? 7.787 2.992 3.725 1.00 94.69 85 VAL A O 1
ATOM 691 N N . GLN A 1 86 ? 9.148 4.275 4.966 1.00 94.88 86 GLN A N 1
ATOM 692 C CA . GLN A 1 86 ? 8.080 4.926 5.719 1.00 94.88 86 GLN A CA 1
ATOM 693 C C . GLN A 1 86 ? 7.203 5.741 4.770 1.00 94.88 86 GLN A C 1
ATOM 695 O O . GLN A 1 86 ? 5.974 5.664 4.829 1.00 94.88 86 GLN A O 1
ATOM 700 N N . GLU A 1 87 ? 7.833 6.482 3.865 1.00 95.38 87 GLU A N 1
ATOM 701 C CA . GLU A 1 87 ? 7.136 7.289 2.875 1.00 95.38 87 GLU A CA 1
ATOM 702 C C . GLU A 1 87 ? 6.280 6.418 1.943 1.00 95.38 87 GLU A C 1
ATOM 704 O O . GLU A 1 87 ? 5.107 6.725 1.698 1.00 95.38 87 GLU A O 1
ATOM 709 N N . ALA A 1 88 ? 6.825 5.288 1.486 1.00 96.00 88 ALA A N 1
ATOM 710 C CA . ALA A 1 88 ? 6.082 4.327 0.681 1.00 96.00 88 ALA A CA 1
ATOM 711 C C . ALA A 1 88 ? 4.896 3.715 1.443 1.00 96.00 88 ALA A C 1
ATOM 713 O O . ALA A 1 88 ? 3.803 3.626 0.884 1.00 96.00 88 ALA A O 1
ATOM 714 N N . VAL A 1 89 ? 5.063 3.344 2.720 1.00 97.00 89 VAL A N 1
ATOM 715 C CA . VAL A 1 89 ? 3.960 2.838 3.558 1.00 97.00 89 VAL A CA 1
ATOM 716 C C . VAL A 1 89 ? 2.836 3.867 3.651 1.00 97.00 89 VAL A C 1
ATOM 718 O O . VAL A 1 89 ? 1.683 3.523 3.394 1.00 97.00 89 VAL A O 1
ATOM 721 N N . LEU A 1 90 ? 3.160 5.124 3.964 1.00 96.19 90 LEU A N 1
ATOM 722 C CA . LEU A 1 90 ? 2.165 6.193 4.083 1.00 96.19 90 LEU A CA 1
ATOM 723 C C . LEU A 1 90 ? 1.424 6.431 2.762 1.00 96.19 90 LEU A C 1
ATOM 725 O O . LEU A 1 90 ? 0.205 6.577 2.760 1.00 96.19 90 LEU A O 1
ATOM 729 N N . CYS A 1 91 ? 2.134 6.393 1.634 1.00 97.19 91 CYS A N 1
ATOM 730 C CA . CYS A 1 91 ? 1.530 6.528 0.309 1.00 97.19 91 CYS A CA 1
ATOM 731 C C . CYS A 1 91 ? 0.595 5.374 -0.040 1.00 97.19 91 CYS A C 1
ATOM 733 O O . CYS A 1 91 ? -0.481 5.592 -0.592 1.00 97.19 91 CYS A O 1
ATOM 735 N N . ILE A 1 92 ? 0.983 4.139 0.280 1.00 97.31 92 ILE A N 1
ATOM 736 C CA . ILE A 1 92 ? 0.117 2.982 0.052 1.00 97.31 92 ILE A CA 1
ATOM 737 C C . ILE A 1 92 ? -1.141 3.099 0.920 1.00 97.31 92 ILE A C 1
ATOM 739 O O . ILE A 1 92 ? -2.243 2.898 0.410 1.00 97.31 92 ILE A O 1
ATOM 743 N N . VAL A 1 93 ? -0.999 3.466 2.198 1.00 96.75 93 VAL A N 1
ATOM 744 C CA . VAL A 1 93 ? -2.143 3.675 3.101 1.00 96.75 93 VAL A CA 1
ATOM 745 C C . VAL A 1 93 ? -3.073 4.760 2.559 1.00 96.75 93 VAL A C 1
ATOM 747 O O . VAL A 1 93 ? -4.269 4.500 2.471 1.00 96.75 93 VAL A O 1
ATOM 750 N N . ASP A 1 94 ? -2.541 5.900 2.104 1.00 96.31 94 ASP A N 1
ATOM 751 C CA . ASP A 1 94 ? -3.316 6.989 1.487 1.00 96.31 94 ASP A CA 1
ATOM 752 C C . ASP A 1 94 ? -4.140 6.511 0.273 1.00 96.31 94 ASP A C 1
ATOM 754 O O . ASP A 1 94 ? -5.326 6.826 0.141 1.00 96.31 94 ASP A O 1
ATOM 758 N N . ILE A 1 95 ? -3.562 5.679 -0.604 1.00 97.06 95 ILE A N 1
ATOM 759 C CA . ILE A 1 95 ? -4.311 5.104 -1.733 1.00 97.06 95 ILE A CA 1
ATOM 760 C C . ILE A 1 95 ? -5.449 4.202 -1.242 1.00 97.06 95 ILE A C 1
ATOM 762 O O . ILE A 1 95 ? -6.574 4.283 -1.760 1.00 97.06 95 ILE A O 1
ATOM 766 N N . LEU A 1 96 ? -5.143 3.319 -0.290 1.00 96.75 96 LEU A N 1
ATOM 767 C CA . LEU A 1 96 ? -6.083 2.319 0.195 1.00 96.75 96 LEU A CA 1
ATOM 768 C C . LEU A 1 96 ? -7.235 2.970 0.966 1.00 96.75 96 LEU A C 1
ATOM 770 O O . LEU A 1 96 ? -8.378 2.602 0.721 1.00 96.75 96 LEU A O 1
ATOM 774 N N . GLU A 1 97 ? -6.979 3.964 1.822 1.00 95.00 97 GLU A N 1
ATOM 775 C CA . GLU A 1 97 ? -8.033 4.621 2.607 1.00 95.00 97 GLU A CA 1
ATOM 776 C C . GLU A 1 97 ? -8.992 5.446 1.744 1.00 95.00 97 GLU A C 1
ATOM 778 O O . GLU A 1 97 ? -10.189 5.488 2.020 1.00 95.00 97 GLU A O 1
ATOM 783 N N . ARG A 1 98 ? -8.500 6.061 0.659 1.00 95.12 98 ARG A N 1
ATOM 784 C CA . ARG A 1 98 ? -9.353 6.796 -0.289 1.00 95.12 98 ARG A CA 1
ATOM 785 C C . ARG A 1 98 ? -10.258 5.853 -1.072 1.00 95.12 98 ARG A C 1
ATOM 787 O O . ARG A 1 98 ? -11.358 6.230 -1.456 1.00 95.12 98 ARG A O 1
ATOM 794 N N . SER A 1 99 ? -9.777 4.638 -1.328 1.00 95.88 99 SER A N 1
ATOM 795 C CA . SER A 1 99 ? -10.507 3.623 -2.089 1.00 95.88 99 SER A CA 1
ATOM 796 C C . SER A 1 99 ? -11.447 2.795 -1.212 1.00 95.88 99 SER A C 1
ATOM 798 O O . SER A 1 99 ? -12.472 2.323 -1.694 1.00 95.88 99 SER A O 1
ATOM 800 N N . VAL A 1 100 ? -11.079 2.587 0.053 1.00 95.69 100 VAL A N 1
ATOM 801 C CA . VAL A 1 100 ? -11.774 1.739 1.027 1.00 95.69 100 VAL A CA 1
ATOM 802 C C . VAL A 1 100 ? -11.802 2.468 2.377 1.00 95.69 100 VAL A C 1
ATOM 804 O O . VAL A 1 100 ? -10.985 2.180 3.255 1.00 95.69 100 VAL A O 1
ATOM 807 N N . PRO A 1 101 ? -12.714 3.439 2.565 1.00 93.94 101 PRO A N 1
ATOM 808 C CA . PRO A 1 101 ? -12.754 4.271 3.769 1.00 93.94 101 PRO A CA 1
ATOM 809 C C . PRO A 1 101 ? -12.917 3.487 5.080 1.00 93.94 101 PRO A C 1
ATOM 811 O O . PRO A 1 101 ? -12.522 3.968 6.142 1.00 93.94 101 PRO A O 1
ATOM 814 N N . GLU A 1 102 ? -13.451 2.265 5.028 1.00 93.69 102 GLU A N 1
ATOM 815 C CA . GLU A 1 102 ? -13.663 1.395 6.189 1.00 93.69 102 GLU A CA 1
ATOM 816 C C . GLU A 1 102 ? -12.364 0.978 6.887 1.00 93.69 102 GLU A C 1
ATOM 818 O O . GLU A 1 102 ? -12.401 0.614 8.062 1.00 93.69 102 GLU A O 1
ATOM 823 N N . ILE A 1 103 ? -11.220 1.036 6.194 1.00 93.81 103 ILE A N 1
ATOM 824 C CA . ILE A 1 103 ? -9.924 0.664 6.781 1.00 93.81 103 ILE A CA 1
ATOM 825 C C . ILE A 1 103 ? -9.311 1.796 7.608 1.00 93.81 103 ILE A C 1
ATOM 827 O O . ILE A 1 103 ? -8.381 1.560 8.377 1.00 93.81 103 ILE A O 1
ATOM 831 N N . LYS A 1 104 ? -9.803 3.031 7.448 1.00 92.62 104 LYS A N 1
ATOM 832 C CA . LYS A 1 104 ? -9.220 4.228 8.063 1.00 92.62 104 LYS A CA 1
ATOM 833 C C . LYS A 1 104 ? -9.059 4.086 9.586 1.00 92.62 104 LYS A C 1
ATOM 835 O O . LYS A 1 104 ? -7.955 4.292 10.082 1.00 92.62 104 LYS A O 1
ATOM 840 N N . PRO A 1 105 ? -10.052 3.617 10.360 1.00 92.12 105 PRO A N 1
ATOM 841 C CA . PRO A 1 105 ? -9.891 3.467 11.808 1.00 92.12 105 PRO A CA 1
ATOM 842 C C . PRO A 1 105 ? -8.774 2.501 12.247 1.00 92.12 105 PRO A C 1
ATOM 844 O O . PRO A 1 105 ? -8.427 2.484 13.421 1.00 92.12 105 PRO A O 1
ATOM 847 N N . TRP A 1 106 ? -8.220 1.678 11.348 1.00 91.50 106 TRP A N 1
ATOM 848 C CA . TRP A 1 106 ? -7.134 0.746 11.680 1.00 91.50 106 TRP A CA 1
ATOM 849 C C . TRP A 1 106 ? -5.747 1.383 11.615 1.00 91.50 106 TRP A C 1
ATOM 851 O O . TRP A 1 106 ? -4.819 0.863 12.228 1.00 91.50 106 TRP A O 1
ATOM 861 N N . PHE A 1 107 ? -5.601 2.485 10.878 1.00 88.12 107 PHE A N 1
ATOM 862 C CA . PHE A 1 107 ? -4.327 3.194 10.723 1.00 88.12 107 PHE A CA 1
ATOM 863 C C . PHE A 1 107 ? -4.260 4.476 11.546 1.00 88.12 107 PHE A C 1
ATOM 865 O O . PHE A 1 107 ? -3.172 4.914 11.916 1.00 88.12 107 PHE A O 1
ATOM 872 N N . TYR A 1 108 ? -5.413 5.071 11.849 1.00 88.19 108 TYR A N 1
ATOM 873 C CA . TYR A 1 108 ? -5.496 6.325 12.585 1.00 88.19 108 TYR A CA 1
ATOM 874 C C . TYR A 1 108 ? -6.051 6.083 13.985 1.00 88.19 108 TYR A C 1
ATOM 876 O O . TYR A 1 108 ? -7.055 5.401 14.169 1.00 88.19 108 TYR A O 1
ATOM 884 N N . GLY A 1 109 ? -5.420 6.706 14.974 1.00 82.00 109 GLY A N 1
ATOM 885 C CA . GLY A 1 109 ? -5.879 6.729 16.356 1.00 82.00 109 GLY A CA 1
ATOM 886 C C . GLY A 1 109 ? -5.790 8.140 16.920 1.00 82.00 109 GLY A C 1
ATOM 887 O O . GLY A 1 109 ? -5.015 8.970 16.441 1.00 82.00 109 GLY A O 1
ATOM 888 N N . LYS A 1 110 ? -6.581 8.429 17.954 1.00 81.44 110 LYS A N 1
ATOM 889 C CA . LYS A 1 110 ? -6.400 9.658 18.730 1.00 81.44 110 LYS A CA 1
ATOM 890 C C . LYS A 1 110 ? -5.265 9.429 19.721 1.00 81.44 110 LYS A C 1
ATOM 892 O O . LYS A 1 110 ? -5.377 8.574 20.593 1.00 81.44 110 LYS A O 1
ATOM 897 N N . LYS A 1 111 ? -4.186 10.202 19.603 1.00 79.31 111 LYS A N 1
ATOM 898 C CA . LYS A 1 111 ? -3.171 10.284 20.654 1.00 79.31 111 LYS A CA 1
ATOM 899 C C . LYS A 1 111 ?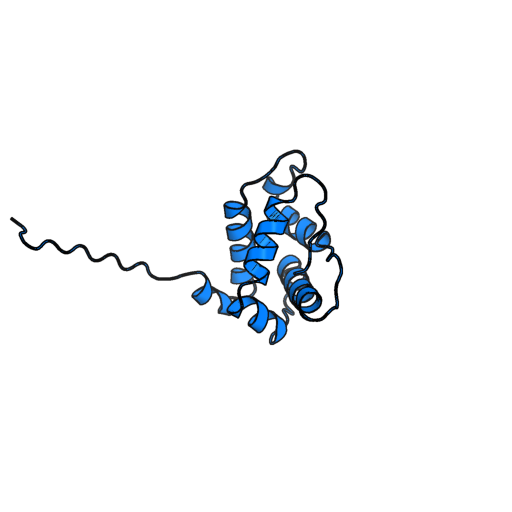 -3.682 11.250 21.720 1.00 79.31 111 LYS A C 1
ATOM 901 O O . LYS A 1 111 ? -3.621 12.460 21.535 1.00 79.31 111 LYS A O 1
ATOM 906 N N . THR A 1 112 ? -4.218 10.724 22.813 1.00 82.06 112 THR A N 1
ATOM 907 C CA . THR A 1 112 ? -4.489 11.515 24.016 1.00 82.06 112 THR A CA 1
ATOM 908 C C . THR A 1 112 ? -3.191 11.657 24.798 1.00 82.06 112 THR A C 1
ATOM 910 O O . THR A 1 112 ? -2.607 10.665 25.227 1.00 82.06 112 THR A O 1
ATOM 913 N N . GLN A 1 113 ? -2.709 12.890 24.932 1.00 80.19 113 GLN A N 1
ATOM 914 C CA . GLN A 1 113 ? -1.595 13.219 25.809 1.00 80.19 113 GLN A CA 1
ATOM 915 C C . GLN A 1 113 ? -2.163 13.958 27.015 1.00 80.19 113 GLN A C 1
ATOM 917 O O . GLN A 1 113 ? -2.667 15.070 26.882 1.00 80.19 113 GLN A O 1
ATOM 922 N N . GLU A 1 114 ? -2.102 13.321 28.178 1.00 84.69 114 GLU A N 1
ATOM 923 C CA . GLU A 1 114 ? -2.471 13.941 29.444 1.00 84.69 114 GLU A CA 1
ATOM 924 C C . GLU A 1 114 ? -1.207 14.485 30.102 1.00 84.69 114 GLU A C 1
ATOM 926 O O . GLU A 1 114 ? -0.249 13.750 30.345 1.00 84.69 114 GLU A O 1
ATOM 931 N N . THR A 1 115 ? -1.191 15.788 30.369 1.00 81.25 115 THR A N 1
ATOM 932 C CA . THR A 1 115 ? -0.109 16.424 31.119 1.00 81.25 115 THR A CA 1
ATOM 933 C C . THR A 1 115 ? -0.568 16.575 32.559 1.00 81.25 115 THR A C 1
ATOM 935 O O . THR A 1 115 ? -1.371 17.452 32.872 1.00 81.25 115 THR A O 1
ATOM 938 N N . VAL A 1 116 ? -0.067 15.715 33.442 1.00 82.25 116 VAL A N 1
ATOM 939 C CA . VAL A 1 116 ? -0.327 15.821 34.880 1.00 82.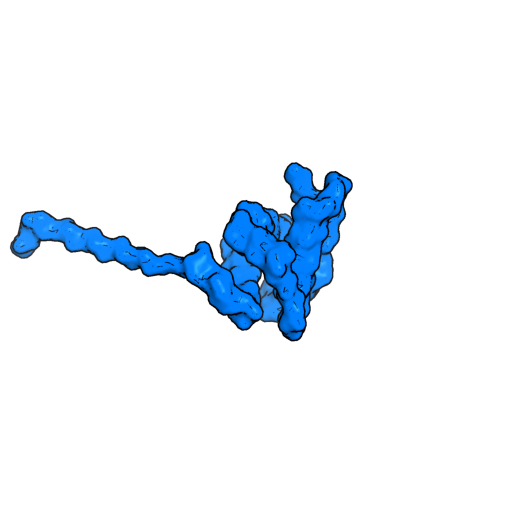25 116 VAL A CA 1
ATOM 940 C C . VAL A 1 116 ? 0.716 16.761 35.484 1.00 82.25 116 VAL A C 1
ATOM 942 O O . VAL A 1 116 ? 1.907 16.470 35.429 1.00 82.25 116 VAL A O 1
ATOM 945 N N . TRP A 1 117 ? 0.268 17.882 36.058 1.00 79.19 117 TRP A N 1
ATOM 946 C CA . TRP A 1 117 ? 1.090 18.820 36.835 1.00 79.19 117 TRP A CA 1
ATOM 947 C C . TRP A 1 117 ? 0.691 18.749 38.318 1.00 79.19 117 TRP A C 1
ATOM 949 O O . TRP A 1 117 ? -0.216 19.469 38.733 1.00 79.19 117 TRP A O 1
ATOM 959 N N . PRO A 1 118 ? 1.338 17.895 39.137 1.00 74.44 118 PRO A N 1
ATOM 960 C CA . PRO A 1 118 ? 0.922 17.663 40.524 1.00 74.44 118 PRO A CA 1
ATOM 961 C C . PRO A 1 118 ? 1.107 18.874 41.451 1.00 74.44 118 PRO A C 1
ATOM 963 O O . PRO A 1 118 ? 0.475 18.944 42.499 1.00 74.44 118 PRO A O 1
ATOM 966 N N . THR A 1 119 ? 1.982 19.819 41.094 1.00 75.75 119 THR A N 1
ATOM 967 C CA . THR A 1 119 ? 2.400 20.932 41.965 1.00 75.75 119 THR A CA 1
ATOM 968 C C . THR A 1 119 ? 2.356 22.292 41.268 1.00 75.75 119 THR A C 1
ATOM 970 O O . THR A 1 119 ? 3.199 23.137 41.551 1.00 75.75 119 THR A O 1
ATOM 973 N N . GLY A 1 120 ? 1.422 22.508 40.336 1.00 69.38 120 GLY A N 1
ATOM 974 C CA . GLY A 1 120 ? 1.306 23.776 39.608 1.00 69.38 120 GLY A CA 1
ATOM 975 C C . GLY A 1 120 ? 1.178 24.990 40.541 1.00 69.38 120 GLY A C 1
ATOM 976 O O . GLY A 1 120 ? 0.102 25.255 41.074 1.00 69.38 120 GLY A O 1
ATOM 977 N N . LYS A 1 121 ? 2.286 25.712 40.718 1.00 52.16 121 LYS A N 1
ATOM 978 C CA . LYS A 1 121 ? 2.355 27.146 40.995 1.00 52.16 121 LYS A CA 1
ATOM 979 C C . LYS A 1 121 ? 3.090 27.792 39.834 1.00 52.16 121 LYS A C 1
ATOM 981 O O . LYS A 1 121 ? 4.061 27.161 39.358 1.00 52.16 121 LYS A O 1
#

Radius of gyration: 17.38 Å; chains: 1; bounding box: 33×49×54 Å

Foldseek 3Di:
DAAADDPALCVLVRVLLVVQLPPCVNLVCLQVDPQDDDQQLSNLSSVQSCCVPPPDHDHDYCVSNVVSLCVVPVVVVPRNDHDHSVVSNVSSVVSNCVRPVVCVVVVDDDDDDDDDDPDDD

pLDDT: mean 88.85, std 9.08, range [52.16, 97.31]

Sequence (121 aa):
MKGIRNKGNTCYFNTALQCLLYIPALSNYMIRKPYAGECTFTRAYSDLVKVYWTKGRGHVGVSKLLEAFIEKFPRFANMDEQHDVQEAVLCIVDILERSVPEIKPWFYGKKTQETVWPTGK

Secondary structure (DSSP, 8-state):
--PBPP-SS-HHHHHHHHHHHT-HHHHHHHHHS---SS-HHHHHHHHHHHHHHHS-SSPBP-HHHHHHHHHH-GGGG-TTS---HHHHHHHHHHHHHHH-GGGHHHH----------TT--